Protein AF-A0A3D4B915-F1 (afdb_monomer_lite)

Structure (mmCIF, N/CA/C/O backbone):
data_AF-A0A3D4B915-F1
#
_entry.id   AF-A0A3D4B915-F1
#
loop_
_atom_site.group_PDB
_atom_site.id
_atom_site.type_symbol
_atom_site.label_atom_id
_atom_site.label_alt_id
_atom_site.label_comp_id
_atom_site.label_asym_id
_atom_site.label_entity_id
_atom_site.label_seq_id
_atom_site.pdbx_PDB_ins_code
_atom_site.Cartn_x
_atom_site.Cartn_y
_atom_site.Cartn_z
_atom_site.occupancy
_atom_site.B_iso_or_equiv
_atom_site.auth_seq_id
_atom_site.auth_comp_id
_atom_site.auth_asym_id
_atom_site.auth_atom_id
_atom_site.pdbx_PDB_model_num
ATOM 1 N N . MET A 1 1 ? 5.209 19.437 12.095 1.00 36.94 1 MET A N 1
ATOM 2 C CA . MET A 1 1 ? 6.227 19.405 11.024 1.00 36.94 1 MET A CA 1
ATOM 3 C C . MET A 1 1 ? 5.796 18.267 10.121 1.00 36.94 1 MET A C 1
ATOM 5 O O . MET A 1 1 ? 5.712 17.161 10.625 1.00 36.94 1 MET A O 1
ATOM 9 N N . ALA A 1 2 ? 5.349 18.548 8.897 1.00 44.66 2 ALA A N 1
ATOM 10 C CA . ALA A 1 2 ? 4.865 17.502 7.999 1.00 44.66 2 ALA A CA 1
ATOM 11 C C . ALA A 1 2 ? 6.077 16.742 7.451 1.00 44.66 2 ALA A C 1
ATOM 13 O O . ALA A 1 2 ? 6.901 17.326 6.743 1.00 44.66 2 ALA A O 1
ATOM 14 N N . GLU A 1 3 ? 6.225 15.478 7.835 1.00 50.22 3 GLU A N 1
ATOM 15 C CA . GLU A 1 3 ? 7.188 14.587 7.201 1.00 50.22 3 GLU A CA 1
ATOM 16 C C . GLU A 1 3 ? 6.753 14.417 5.746 1.00 50.22 3 GLU A C 1
ATOM 18 O O . GLU A 1 3 ? 5.635 14.002 5.448 1.00 50.22 3 GLU A O 1
ATOM 23 N N . THR A 1 4 ? 7.605 14.830 4.811 1.00 48.06 4 THR A N 1
ATOM 24 C CA . THR A 1 4 ? 7.331 14.621 3.390 1.00 48.06 4 THR A CA 1
ATOM 25 C C . THR A 1 4 ? 7.451 13.127 3.132 1.00 48.06 4 THR A C 1
ATOM 27 O O . THR A 1 4 ? 8.565 12.617 3.047 1.00 48.06 4 THR A O 1
ATOM 30 N N . LYS A 1 5 ? 6.321 12.417 3.045 1.00 59.47 5 LYS A N 1
ATOM 31 C CA . LYS A 1 5 ? 6.318 11.006 2.656 1.00 59.47 5 LYS A CA 1
ATOM 32 C C . LYS A 1 5 ? 6.890 10.887 1.250 1.00 59.47 5 LYS A C 1
ATOM 34 O O . LYS A 1 5 ? 6.292 11.351 0.278 1.00 59.47 5 LYS A O 1
ATOM 39 N N . ILE A 1 6 ? 8.091 10.330 1.155 1.00 68.94 6 ILE A N 1
ATOM 40 C CA . ILE A 1 6 ? 8.791 10.172 -0.114 1.00 68.94 6 ILE A CA 1
ATOM 41 C C . ILE A 1 6 ? 8.130 9.014 -0.850 1.00 68.94 6 ILE A C 1
ATOM 43 O O . ILE A 1 6 ? 8.217 7.861 -0.440 1.00 68.94 6 ILE A O 1
ATOM 47 N N . LYS A 1 7 ? 7.461 9.333 -1.955 1.00 77.31 7 LYS A N 1
ATOM 48 C CA . LYS A 1 7 ? 7.014 8.330 -2.914 1.00 77.31 7 LYS A CA 1
ATOM 49 C C . LYS A 1 7 ? 8.260 7.661 -3.523 1.00 77.31 7 LYS A C 1
ATOM 51 O O . LYS A 1 7 ? 9.090 8.394 -4.070 1.00 77.31 7 LYS A O 1
ATOM 56 N N . PRO A 1 8 ? 8.413 6.326 -3.445 1.00 82.75 8 PRO A N 1
ATOM 57 C CA . PRO A 1 8 ? 9.549 5.634 -4.035 1.00 82.75 8 PRO A CA 1
ATOM 58 C C . PRO A 1 8 ? 9.605 5.861 -5.542 1.00 82.75 8 PRO A C 1
ATOM 60 O O . PRO A 1 8 ? 8.600 6.115 -6.220 1.00 82.75 8 PRO A O 1
ATOM 63 N N . SER A 1 9 ? 10.808 5.729 -6.079 1.00 86.56 9 SER A N 1
ATOM 64 C CA . SER A 1 9 ? 11.025 5.666 -7.514 1.00 86.56 9 SER A CA 1
ATOM 65 C C . SER A 1 9 ? 10.338 4.437 -8.119 1.00 86.56 9 SER A C 1
ATOM 67 O O . SER A 1 9 ? 10.045 3.445 -7.449 1.00 86.56 9 SER A O 1
ATOM 69 N N . ARG A 1 10 ? 10.111 4.470 -9.436 1.00 84.25 10 ARG A N 1
ATOM 70 C CA . ARG A 1 10 ? 9.505 3.339 -10.156 1.00 84.25 10 ARG A CA 1
ATOM 71 C C . ARG A 1 10 ? 10.313 2.046 -10.006 1.00 84.25 10 ARG A C 1
ATOM 73 O O . ARG A 1 10 ? 9.725 0.981 -9.876 1.00 84.25 10 ARG A O 1
ATOM 80 N N . ALA A 1 11 ? 11.642 2.144 -10.001 1.00 85.56 11 ALA A N 1
ATOM 81 C CA . ALA A 1 11 ? 12.519 0.987 -9.839 1.00 85.56 11 ALA A CA 1
ATOM 82 C C . ALA A 1 11 ? 12.369 0.347 -8.448 1.00 85.56 11 ALA A C 1
ATOM 84 O O . ALA A 1 11 ? 12.279 -0.872 -8.337 1.00 85.56 11 ALA A O 1
ATOM 85 N N . GLU A 1 12 ? 12.279 1.166 -7.397 1.00 86.44 12 GLU A N 1
ATOM 86 C CA . GLU A 1 12 ? 12.052 0.687 -6.028 1.00 86.44 12 GLU A CA 1
ATOM 87 C C . GLU A 1 12 ? 10.665 0.054 -5.872 1.00 86.44 12 GLU A C 1
ATOM 89 O O . GLU A 1 12 ? 10.535 -0.970 -5.204 1.00 86.44 12 GLU A O 1
ATOM 94 N N . LEU A 1 13 ? 9.639 0.622 -6.514 1.00 86.94 13 LEU A N 1
ATOM 95 C CA . LEU A 1 13 ? 8.287 0.064 -6.516 1.00 86.94 13 LEU A CA 1
ATOM 96 C C . LEU A 1 13 ? 8.239 -1.317 -7.183 1.00 86.94 13 LEU A C 1
ATOM 98 O O . LEU A 1 13 ? 7.698 -2.252 -6.599 1.00 86.94 13 LEU A O 1
ATOM 102 N N . LEU A 1 14 ? 8.827 -1.459 -8.375 1.00 87.56 14 LEU A N 1
ATOM 103 C CA . LEU A 1 14 ? 8.889 -2.741 -9.088 1.00 87.56 14 LEU A CA 1
ATOM 104 C C . LEU A 1 14 ? 9.624 -3.806 -8.266 1.00 87.56 14 LEU A C 1
ATOM 106 O O . LEU A 1 14 ? 9.160 -4.941 -8.179 1.00 87.56 14 LEU A O 1
ATOM 110 N N . ALA A 1 15 ? 10.717 -3.425 -7.595 1.00 86.69 15 ALA A N 1
ATOM 111 C CA . ALA A 1 15 ? 11.422 -4.319 -6.684 1.00 86.69 15 ALA A CA 1
ATOM 112 C C . ALA A 1 15 ? 10.516 -4.799 -5.532 1.00 86.69 15 ALA A C 1
ATOM 114 O O . ALA A 1 15 ? 10.451 -5.997 -5.277 1.00 86.69 15 ALA A O 1
ATOM 115 N N . HIS A 1 16 ? 9.752 -3.907 -4.888 1.00 86.12 16 HIS A N 1
ATOM 116 C CA . HIS A 1 16 ? 8.823 -4.291 -3.812 1.00 86.12 16 HIS A CA 1
ATOM 117 C C . HIS A 1 16 ? 7.689 -5.206 -4.290 1.00 86.12 16 HIS A C 1
ATOM 119 O O . HIS A 1 16 ? 7.332 -6.168 -3.606 1.00 86.12 16 HIS A O 1
ATOM 125 N N . ILE A 1 17 ? 7.117 -4.922 -5.463 1.00 87.62 17 ILE A N 1
ATOM 126 C CA . ILE A 1 17 ? 6.053 -5.752 -6.041 1.00 87.62 17 ILE A CA 1
ATOM 127 C C . ILE A 1 17 ? 6.588 -7.164 -6.297 1.00 87.62 17 ILE A C 1
ATOM 129 O O . ILE A 1 17 ? 5.938 -8.132 -5.917 1.00 87.62 17 ILE A O 1
ATOM 133 N N . ARG A 1 18 ? 7.799 -7.290 -6.848 1.00 86.50 18 ARG A N 1
ATOM 134 C CA . ARG A 1 18 ? 8.435 -8.582 -7.140 1.00 86.50 18 ARG A CA 1
ATOM 135 C C . ARG A 1 18 ? 8.699 -9.438 -5.898 1.00 86.50 18 ARG A C 1
ATOM 137 O O . ARG A 1 18 ? 8.544 -10.654 -5.956 1.00 86.50 18 ARG A O 1
ATOM 144 N N . GLU A 1 19 ? 9.069 -8.815 -4.782 1.00 85.25 19 GLU A N 1
ATOM 145 C CA . GLU A 1 19 ? 9.280 -9.514 -3.503 1.00 85.25 19 GLU A CA 1
ATOM 146 C C . GLU A 1 19 ? 7.963 -9.953 -2.840 1.00 85.25 19 GLU A C 1
ATOM 148 O O . GLU A 1 19 ? 7.945 -10.800 -1.943 1.00 85.25 19 GLU A O 1
ATOM 153 N N . THR A 1 20 ? 6.829 -9.406 -3.280 1.00 85.31 20 THR A N 1
ATOM 154 C CA . THR A 1 20 ? 5.523 -9.799 -2.760 1.00 85.31 20 THR A CA 1
ATOM 155 C C . THR A 1 20 ? 5.122 -11.145 -3.356 1.00 85.31 20 THR A C 1
ATOM 157 O O . THR A 1 20 ? 4.988 -11.293 -4.569 1.00 85.31 20 THR A O 1
ATOM 160 N N . TYR A 1 21 ? 4.852 -12.131 -2.494 1.00 85.44 21 TYR A N 1
ATOM 161 C CA . TYR A 1 21 ? 4.525 -13.509 -2.896 1.00 85.44 21 TYR A CA 1
ATOM 1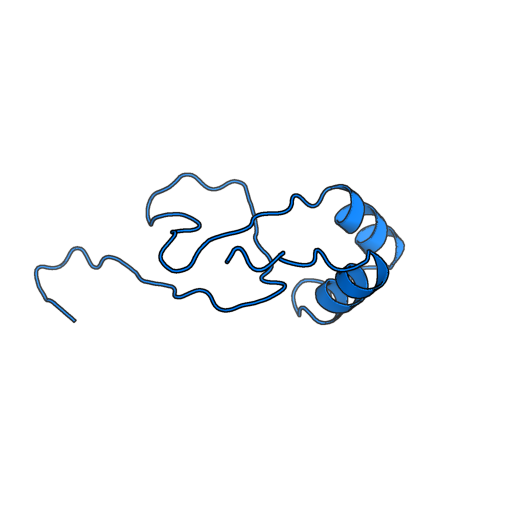62 C C . TYR A 1 21 ? 3.430 -13.609 -3.971 1.00 85.44 21 TYR A C 1
ATOM 164 O O . TYR A 1 21 ? 3.474 -14.509 -4.805 1.00 85.44 21 TYR A O 1
ATOM 172 N N . LEU A 1 22 ? 2.462 -12.687 -3.958 1.00 85.25 22 LEU A N 1
ATOM 173 C CA . LEU A 1 22 ? 1.360 -12.639 -4.918 1.00 85.25 22 LEU A CA 1
ATOM 174 C C . LEU A 1 22 ? 1.824 -1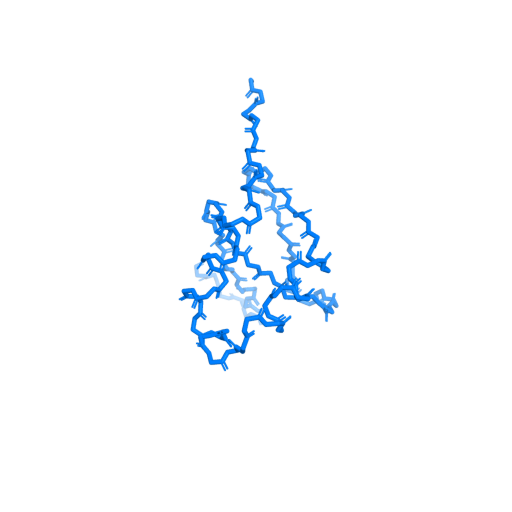2.412 -6.369 1.00 85.25 22 LEU A C 1
ATOM 176 O O . LEU A 1 22 ? 1.145 -12.855 -7.290 1.00 85.25 22 LEU A O 1
ATOM 180 N N . PHE A 1 23 ? 2.966 -11.750 -6.571 1.00 85.88 23 PHE A N 1
ATOM 181 C CA . PHE A 1 23 ? 3.434 -11.288 -7.882 1.00 85.88 23 PHE A CA 1
ATOM 182 C C . PHE A 1 23 ? 4.763 -11.917 -8.324 1.00 85.88 23 PHE A C 1
ATOM 184 O O . PHE A 1 23 ? 5.276 -11.580 -9.386 1.00 85.88 23 PHE A O 1
ATOM 191 N N . LYS A 1 24 ? 5.314 -12.850 -7.540 1.00 82.56 24 LYS A N 1
ATOM 192 C CA . LYS A 1 24 ? 6.635 -13.460 -7.778 1.00 82.56 24 LYS A CA 1
ATOM 193 C C . LYS A 1 24 ? 6.781 -14.168 -9.138 1.00 82.56 24 LY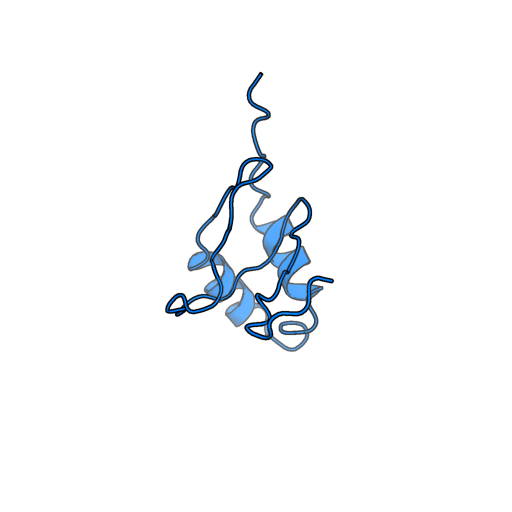S A C 1
ATOM 195 O O . LYS A 1 24 ? 7.894 -14.295 -9.635 1.00 82.56 24 LYS A O 1
ATOM 200 N N . ASP A 1 25 ? 5.667 -14.650 -9.694 1.00 87.38 25 ASP A N 1
ATOM 201 C CA . ASP A 1 25 ? 5.611 -15.439 -10.933 1.00 87.38 25 ASP A CA 1
ATOM 202 C C . ASP A 1 25 ? 5.103 -14.606 -12.129 1.00 87.38 25 ASP A C 1
ATOM 204 O O . ASP A 1 25 ? 4.788 -15.166 -13.177 1.00 87.38 25 ASP A O 1
ATOM 208 N N . LEU A 1 26 ? 4.968 -13.282 -11.973 1.00 88.06 26 LEU A N 1
ATOM 209 C CA . LEU A 1 26 ? 4.585 -12.394 -13.070 1.00 88.06 26 LEU A CA 1
ATOM 210 C C . LEU A 1 26 ? 5.797 -12.025 -13.928 1.00 88.06 26 LEU A C 1
ATOM 212 O O . LEU A 1 26 ? 6.864 -11.691 -13.410 1.00 88.06 26 LEU A O 1
ATOM 216 N N . ASP A 1 27 ? 5.595 -12.039 -15.244 1.00 89.94 27 ASP A N 1
ATOM 217 C CA . ASP A 1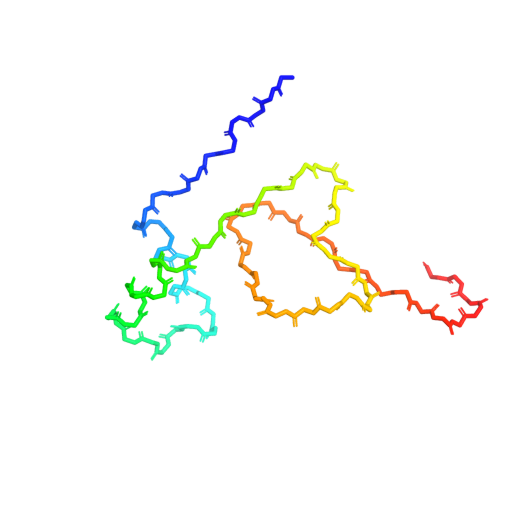 27 ? 6.588 -11.577 -16.210 1.00 89.94 27 ASP A CA 1
ATOM 218 C C . ASP A 1 27 ? 6.808 -10.058 -16.105 1.00 89.94 27 ASP A C 1
ATOM 220 O O . ASP A 1 27 ? 5.917 -9.303 -15.707 1.00 89.94 27 ASP A O 1
ATOM 224 N N . GLU A 1 28 ? 7.997 -9.603 -16.509 1.00 85.06 28 GLU A N 1
ATOM 225 C CA . GLU A 1 28 ? 8.423 -8.201 -16.379 1.00 85.06 28 GLU A CA 1
ATOM 226 C C . GLU A 1 28 ? 7.466 -7.227 -17.086 1.00 85.06 28 GLU A C 1
ATOM 228 O O . GLU A 1 28 ? 7.119 -6.196 -16.519 1.00 85.06 28 GLU A O 1
ATOM 233 N N . ASP A 1 29 ? 6.960 -7.585 -18.270 1.00 89.56 29 ASP A N 1
ATOM 234 C CA . ASP A 1 29 ? 6.014 -6.748 -19.020 1.00 89.56 29 ASP A CA 1
ATOM 235 C C . ASP A 1 29 ? 4.705 -6.526 -18.237 1.00 89.56 29 ASP A C 1
ATOM 237 O O . ASP A 1 29 ? 4.151 -5.425 -18.220 1.00 89.56 29 ASP A O 1
ATOM 241 N N . VAL A 1 30 ? 4.233 -7.555 -17.521 1.00 89.75 30 VAL A N 1
ATOM 242 C CA . VAL A 1 30 ? 3.017 -7.477 -16.696 1.00 89.75 30 VAL A CA 1
ATOM 243 C C . VAL A 1 30 ? 3.259 -6.619 -15.456 1.00 89.75 30 VAL A C 1
ATOM 245 O O . VAL A 1 30 ? 2.387 -5.846 -15.060 1.00 89.75 30 VAL A O 1
ATOM 248 N N . LEU A 1 31 ? 4.441 -6.727 -14.846 1.00 87.19 31 LEU A N 1
ATOM 249 C CA . LEU A 1 31 ? 4.832 -5.884 -13.715 1.00 87.19 31 LEU A CA 1
ATOM 250 C C . LEU A 1 31 ? 4.966 -4.416 -14.127 1.00 87.19 31 LEU A C 1
ATOM 252 O O . LEU A 1 31 ? 4.512 -3.528 -13.399 1.00 87.19 31 LEU A O 1
ATOM 256 N N . GLU A 1 32 ? 5.551 -4.151 -15.297 1.00 86.12 32 GLU A N 1
ATOM 257 C CA . GLU A 1 32 ? 5.638 -2.803 -15.846 1.00 86.12 32 GLU A CA 1
ATOM 258 C C . GLU A 1 32 ? 4.252 -2.202 -16.071 1.00 86.12 32 GLU A C 1
ATOM 260 O O . GLU A 1 32 ? 4.024 -1.058 -15.671 1.00 86.12 32 GLU A O 1
ATOM 265 N N . ASP A 1 33 ? 3.332 -2.949 -16.679 1.00 89.25 33 ASP A N 1
ATOM 266 C CA . ASP A 1 33 ? 1.962 -2.491 -16.905 1.00 89.25 33 ASP A CA 1
ATOM 267 C C . ASP A 1 33 ? 1.218 -2.255 -15.591 1.00 89.25 33 ASP A C 1
ATOM 269 O O . ASP A 1 33 ? 0.676 -1.167 -15.390 1.00 89.25 33 ASP A O 1
ATOM 273 N N . LEU A 1 34 ? 1.309 -3.188 -14.638 1.00 86.62 34 LEU A N 1
ATOM 274 C CA . LEU A 1 34 ? 0.738 -3.014 -13.303 1.00 86.62 34 LEU A CA 1
ATOM 275 C C . LEU A 1 34 ? 1.256 -1.730 -12.644 1.00 86.62 34 LEU A C 1
ATOM 277 O O . LEU A 1 34 ? 0.470 -0.962 -12.098 1.00 86.62 34 LEU A O 1
ATOM 281 N N . SER A 1 35 ? 2.562 -1.454 -12.734 1.00 85.19 35 SER A N 1
ATOM 282 C CA . SER A 1 35 ? 3.171 -0.270 -12.114 1.00 85.19 35 SER A CA 1
ATOM 283 C C . SER A 1 35 ? 2.632 1.066 -12.643 1.00 85.19 35 SER A C 1
ATOM 285 O O . SER A 1 35 ? 2.747 2.081 -11.950 1.00 85.19 35 SER A O 1
ATOM 287 N N . LYS A 1 36 ? 2.050 1.083 -13.852 1.00 86.12 36 LYS A N 1
ATOM 288 C CA . LYS A 1 36 ? 1.481 2.284 -14.485 1.00 86.12 36 LYS A CA 1
ATOM 289 C C . LYS A 1 36 ? 0.100 2.631 -13.926 1.00 86.12 36 LYS A C 1
ATOM 291 O O . LYS A 1 36 ? -0.219 3.815 -13.850 1.00 86.12 36 LYS A O 1
ATOM 296 N N . ASP A 1 37 ? -0.659 1.631 -13.484 1.00 86.88 37 ASP A N 1
ATOM 297 C CA . ASP A 1 37 ? -2.047 1.785 -13.029 1.00 86.88 37 ASP A CA 1
ATOM 298 C C . ASP A 1 37 ? -2.180 1.939 -11.499 1.00 86.88 37 ASP A C 1
ATOM 300 O O . ASP A 1 37 ? -3.282 2.062 -10.961 1.00 86.88 37 ASP A O 1
ATOM 304 N N . LEU A 1 38 ? -1.060 1.975 -10.768 1.00 86.38 38 LEU A N 1
ATOM 305 C CA . LEU A 1 38 ? -1.066 2.118 -9.311 1.00 86.38 38 LEU A CA 1
ATOM 306 C C . LEU A 1 38 ? -1.359 3.552 -8.856 1.00 86.38 38 LEU A C 1
ATOM 308 O O . LEU A 1 38 ? -0.703 4.521 -9.250 1.00 86.38 38 LEU A O 1
ATOM 312 N N . SER A 1 39 ? -2.290 3.663 -7.910 1.00 88.19 39 SER A N 1
ATOM 313 C CA . SER A 1 39 ? -2.623 4.911 -7.224 1.00 88.19 39 SER A CA 1
ATOM 314 C C . SER A 1 39 ? -1.984 4.967 -5.837 1.00 88.19 39 SER A C 1
ATOM 316 O O . SER A 1 39 ? -1.950 3.976 -5.112 1.00 88.19 39 SER A O 1
ATOM 318 N N . TRP A 1 40 ? -1.472 6.142 -5.460 1.00 87.88 40 TRP A N 1
ATOM 319 C CA . TRP A 1 40 ? -0.820 6.347 -4.165 1.00 87.88 40 TRP A CA 1
ATOM 320 C C . TRP A 1 40 ? -1.832 6.753 -3.107 1.00 87.88 40 TRP A C 1
ATOM 322 O O . TRP A 1 40 ? -2.570 7.717 -3.298 1.00 87.88 40 TRP A O 1
ATOM 332 N N . VAL A 1 41 ? -1.797 6.060 -1.972 1.00 90.62 41 VAL A N 1
ATOM 333 C CA . VAL A 1 41 ? -2.578 6.400 -0.783 1.00 90.62 41 VAL A CA 1
ATOM 334 C C . VAL A 1 41 ? -1.613 6.698 0.356 1.00 90.62 41 VAL A C 1
ATOM 336 O O . VAL A 1 41 ? -0.703 5.918 0.629 1.00 90.62 41 VAL A O 1
ATOM 339 N N . SER A 1 42 ? -1.800 7.845 1.005 1.00 91.62 42 SER A N 1
ATOM 340 C CA . SER A 1 42 ? -1.056 8.236 2.199 1.00 91.62 42 SER A CA 1
ATOM 341 C C . SER A 1 42 ? -2.031 8.400 3.350 1.00 91.62 42 SER A C 1
ATOM 343 O O . SER A 1 42 ? -3.036 9.082 3.191 1.00 91.62 42 SER A O 1
ATOM 345 N N . LEU A 1 43 ? -1.699 7.794 4.488 1.00 92.50 43 LEU A N 1
ATOM 346 C CA . LEU A 1 43 ? -2.471 7.872 5.725 1.00 92.50 43 LEU A CA 1
ATOM 347 C C . LEU A 1 43 ? -1.638 8.507 6.832 1.00 92.50 43 LEU A C 1
ATOM 349 O O . LEU A 1 43 ? -0.488 8.114 7.039 1.00 92.50 43 LEU A O 1
ATOM 353 N N . GLU A 1 44 ? -2.202 9.452 7.558 1.00 92.38 44 GLU A N 1
ATOM 354 C CA . GLU A 1 44 ? -1.630 9.954 8.803 1.00 92.38 44 GLU A CA 1
ATOM 355 C C . GLU A 1 44 ? -1.829 8.941 9.949 1.00 92.38 44 GLU A C 1
ATOM 357 O O . GLU A 1 44 ? -2.716 8.080 9.889 1.00 92.38 44 GLU A O 1
ATOM 362 N N . PRO A 1 45 ? -1.014 8.999 11.021 1.00 91.56 45 PRO A N 1
ATOM 363 C CA . PRO A 1 45 ? -1.206 8.139 12.182 1.00 91.56 45 PRO A CA 1
ATOM 364 C C . PRO A 1 45 ? -2.629 8.243 12.746 1.00 91.56 45 PRO A C 1
ATOM 366 O O . PRO A 1 45 ? -3.080 9.318 13.138 1.00 91.56 45 PRO A O 1
ATOM 369 N N . GLY A 1 46 ? -3.317 7.102 12.826 1.00 91.69 46 GLY A N 1
ATOM 370 C CA . GLY A 1 46 ? -4.695 7.012 13.316 1.00 91.69 46 GLY A CA 1
ATOM 371 C C . GLY A 1 46 ? -5.775 7.105 12.233 1.00 91.69 46 GLY A C 1
ATOM 372 O O . GLY A 1 46 ? -6.944 6.921 12.562 1.00 91.69 46 GLY A O 1
ATOM 373 N N . GLU A 1 47 ? -5.420 7.344 10.967 1.00 95.00 47 GLU A N 1
ATOM 374 C CA . GLU A 1 47 ? -6.374 7.254 9.859 1.00 95.00 47 GLU A CA 1
ATOM 375 C C . GLU A 1 47 ? -6.650 5.797 9.463 1.00 95.00 47 GLU A C 1
ATOM 377 O O . GLU A 1 47 ? -5.753 4.950 9.430 1.00 95.00 47 GLU A O 1
ATOM 382 N N . ASN A 1 48 ? -7.910 5.513 9.129 1.00 93.31 48 ASN A N 1
ATOM 383 C CA . ASN A 1 48 ? -8.330 4.207 8.635 1.00 93.31 48 ASN A CA 1
ATOM 384 C C . ASN A 1 48 ? -8.217 4.171 7.109 1.00 93.31 48 ASN A C 1
ATOM 386 O O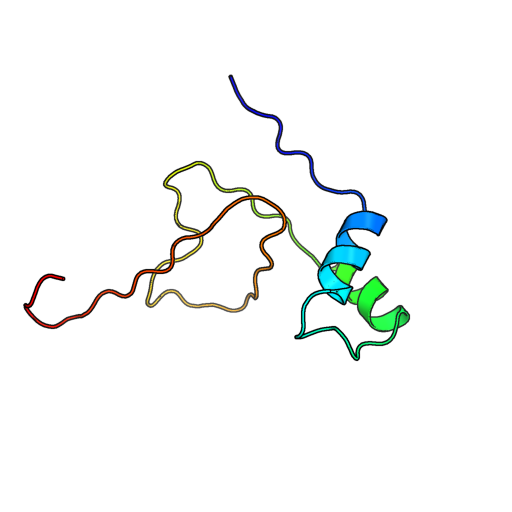 . ASN A 1 48 ? -8.742 5.054 6.434 1.00 93.31 48 ASN A O 1
ATOM 390 N N . LEU A 1 49 ? -7.590 3.121 6.566 1.00 94.00 49 LEU A N 1
ATOM 391 C CA . LEU A 1 49 ? -7.568 2.879 5.119 1.00 94.00 49 LEU A CA 1
ATOM 392 C C . LEU A 1 49 ? -8.969 2.537 4.588 1.00 94.00 49 LEU A C 1
ATOM 394 O O . LEU A 1 49 ? -9.395 3.062 3.566 1.00 94.00 49 LEU A O 1
ATOM 398 N N . PHE A 1 50 ? -9.660 1.646 5.297 1.00 93.62 50 PHE A N 1
ATOM 399 C CA . PHE A 1 50 ? -11.058 1.274 5.098 1.00 93.62 50 PHE A CA 1
ATOM 400 C C . PHE A 1 50 ? -11.601 0.667 6.397 1.00 93.62 50 PHE A C 1
ATOM 402 O O . PHE A 1 50 ? -10.833 0.260 7.276 1.00 93.62 50 PHE A O 1
ATOM 409 N N . CYS A 1 51 ? -12.922 0.593 6.513 1.00 92.88 51 CYS A N 1
ATOM 410 C CA . CYS A 1 51 ? -13.633 -0.014 7.630 1.00 92.88 51 CYS A CA 1
ATOM 411 C C . CYS A 1 51 ? -14.269 -1.353 7.223 1.00 92.88 51 CYS A C 1
ATOM 413 O O . CYS A 1 51 ? -14.571 -1.615 6.059 1.00 92.88 51 CYS A O 1
ATOM 415 N N . GLN A 1 52 ? -14.487 -2.235 8.200 1.00 91.81 52 GLN A N 1
ATOM 416 C CA . GLN A 1 52 ? -15.203 -3.489 7.965 1.00 91.81 52 GLN A CA 1
ATOM 417 C C . GLN A 1 52 ? -16.627 -3.208 7.467 1.00 91.81 52 GLN A C 1
ATOM 419 O O . GLN A 1 52 ? -17.369 -2.462 8.100 1.00 91.81 52 GLN A O 1
ATOM 424 N N . GLY A 1 53 ? -17.014 -3.864 6.371 1.00 90.88 53 GLY A N 1
ATOM 425 C CA . GLY A 1 53 ? -18.315 -3.672 5.724 1.00 90.88 53 GLY A CA 1
ATOM 426 C C . GLY A 1 53 ? -18.296 -2.655 4.582 1.00 90.88 53 GLY A C 1
ATOM 427 O O . GLY A 1 53 ? -19.264 -2.606 3.823 1.00 90.88 53 GLY A O 1
ATOM 428 N N . ASP A 1 54 ? -17.201 -1.908 4.411 1.00 93.00 54 ASP A N 1
ATOM 429 C CA . ASP A 1 54 ? -17.029 -1.030 3.258 1.00 93.00 54 ASP A CA 1
ATOM 430 C C . ASP A 1 54 ? -16.976 -1.855 1.964 1.00 93.00 54 ASP A C 1
ATOM 432 O O . ASP A 1 54 ? -16.371 -2.931 1.895 1.00 93.00 54 ASP A O 1
ATOM 436 N N . GLN A 1 55 ? -17.618 -1.341 0.914 1.00 91.56 55 GLN A N 1
ATOM 437 C CA . GLN A 1 55 ? -17.495 -1.911 -0.422 1.00 91.56 55 GLN A CA 1
ATOM 438 C C . GLN A 1 55 ? -16.059 -1.704 -0.914 1.00 91.56 55 GLN A C 1
ATOM 440 O O . GLN A 1 55 ? -15.581 -0.574 -0.944 1.00 91.56 55 GLN A O 1
ATOM 445 N N . SER A 1 56 ? -15.387 -2.785 -1.316 1.00 84.56 56 SER A N 1
ATOM 446 C CA . SER A 1 56 ? -14.016 -2.721 -1.828 1.00 84.56 56 SER A CA 1
ATOM 447 C C . SER A 1 56 ? -13.929 -3.246 -3.258 1.00 84.56 56 SER A C 1
ATOM 449 O O . SER A 1 56 ? -14.450 -4.318 -3.570 1.00 84.56 56 SER A O 1
ATOM 451 N N . ASP A 1 57 ? -13.251 -2.485 -4.113 1.00 83.75 57 ASP A N 1
ATOM 452 C CA . ASP A 1 57 ? -12.850 -2.838 -5.479 1.00 83.75 57 ASP A CA 1
ATOM 453 C C . ASP A 1 57 ? -11.319 -2.826 -5.659 1.00 83.75 57 ASP A C 1
ATOM 455 O O . ASP A 1 57 ? -10.815 -3.026 -6.764 1.00 83.75 57 ASP A O 1
ATOM 459 N N . SER A 1 58 ? -10.577 -2.602 -4.569 1.00 89.25 58 SER A N 1
ATOM 460 C CA . SER A 1 58 ? -9.164 -2.236 -4.604 1.00 89.25 58 SER A CA 1
ATOM 461 C C . SER A 1 58 ? -8.309 -3.155 -3.732 1.00 89.25 58 SER A C 1
ATOM 463 O O . SER A 1 58 ? -8.707 -3.594 -2.653 1.00 89.25 58 SER A O 1
ATOM 465 N N . THR A 1 59 ? -7.091 -3.430 -4.199 1.00 87.56 59 THR A N 1
ATOM 466 C CA . THR A 1 59 ? -6.040 -4.109 -3.426 1.00 87.56 59 THR A CA 1
ATOM 467 C C . THR A 1 59 ? -4.954 -3.107 -3.070 1.00 87.56 59 THR A C 1
ATOM 469 O O . THR A 1 59 ? -4.553 -2.305 -3.911 1.00 87.56 59 THR A O 1
ATOM 472 N N . TYR A 1 60 ? -4.452 -3.172 -1.838 1.00 89.25 60 TYR A N 1
ATOM 473 C CA . TYR A 1 60 ? -3.444 -2.244 -1.337 1.00 89.25 60 TYR A CA 1
ATOM 474 C C . TYR A 1 60 ? -2.134 -2.965 -1.036 1.00 89.25 60 TYR A C 1
ATOM 476 O O . TYR A 1 60 ? -2.129 -4.053 -0.460 1.00 89.25 60 TYR A O 1
ATOM 484 N N . LEU A 1 61 ? -1.024 -2.321 -1.391 1.00 87.44 61 LEU A N 1
ATOM 485 C CA . LEU A 1 61 ? 0.326 -2.730 -1.024 1.00 87.44 61 LEU A CA 1
ATOM 486 C C . LEU A 1 61 ? 0.905 -1.685 -0.069 1.00 87.44 61 LEU A C 1
ATOM 488 O O . LEU A 1 61 ? 0.940 -0.497 -0.393 1.00 87.44 61 LEU A O 1
ATOM 492 N N . VAL A 1 62 ? 1.355 -2.118 1.109 1.00 89.44 62 VAL A N 1
ATOM 493 C CA . VAL A 1 62 ? 2.035 -1.230 2.059 1.00 89.44 62 VAL A CA 1
ATOM 494 C C . VAL A 1 62 ? 3.489 -1.091 1.627 1.00 89.44 62 VAL A C 1
ATOM 496 O O . VAL A 1 62 ? 4.239 -2.061 1.645 1.00 89.44 62 VAL A O 1
ATOM 499 N N . ILE A 1 63 ? 3.859 0.120 1.219 1.00 86.50 63 ILE A N 1
ATOM 500 C CA . ILE A 1 63 ? 5.216 0.458 0.773 1.00 86.50 63 ILE A CA 1
ATOM 501 C C . ILE A 1 63 ? 6.084 0.924 1.944 1.00 86.50 63 ILE A C 1
ATOM 503 O O . ILE A 1 63 ? 7.254 0.569 2.022 1.00 86.50 63 ILE A O 1
ATOM 507 N N . ASP A 1 64 ? 5.510 1.715 2.850 1.00 86.12 64 ASP A N 1
ATOM 508 C CA . ASP A 1 64 ? 6.185 2.227 4.039 1.00 86.12 64 ASP A CA 1
ATOM 509 C C . ASP A 1 64 ? 5.183 2.390 5.191 1.00 86.12 64 ASP A C 1
ATOM 511 O O . ASP A 1 64 ? 4.034 2.797 4.984 1.00 86.12 64 ASP A O 1
ATOM 515 N N . GLY A 1 65 ? 5.627 2.059 6.404 1.00 90.00 65 GLY A N 1
ATOM 516 C CA . GLY A 1 65 ? 4.813 2.073 7.617 1.00 90.00 65 GLY A CA 1
ATOM 517 C C . GLY A 1 65 ? 4.139 0.739 7.958 1.00 90.00 65 GLY A C 1
ATOM 518 O O . GLY A 1 65 ? 4.488 -0.328 7.456 1.00 90.00 65 GLY A O 1
ATOM 519 N N . LEU A 1 66 ? 3.186 0.799 8.890 1.00 92.00 66 LEU A N 1
ATOM 520 C CA . LEU A 1 66 ? 2.485 -0.359 9.446 1.00 92.00 66 LEU A CA 1
ATOM 521 C C . LEU A 1 66 ? 0.987 -0.067 9.501 1.00 92.00 66 LEU A C 1
ATOM 523 O O . LEU A 1 66 ? 0.576 1.004 9.947 1.00 92.00 66 LEU A O 1
ATOM 527 N N . LEU A 1 67 ? 0.175 -1.044 9.102 1.00 94.31 67 LEU A N 1
ATOM 528 C CA . LEU A 1 67 ? -1.274 -1.012 9.279 1.00 94.31 67 LEU A CA 1
ATOM 529 C C . LEU A 1 67 ? -1.688 -2.024 10.342 1.00 94.31 67 LEU A C 1
ATOM 531 O O . LEU A 1 67 ? -1.183 -3.147 10.384 1.00 94.31 67 LEU A O 1
ATOM 535 N N . LYS A 1 68 ? -2.640 -1.629 11.188 1.00 94.69 68 LYS A N 1
ATOM 536 C CA . LYS A 1 68 ? -3.298 -2.528 12.135 1.00 94.69 68 LYS A CA 1
ATOM 537 C C . LYS A 1 68 ? -4.620 -2.989 11.533 1.00 94.69 68 LYS A C 1
ATOM 539 O O . LYS A 1 68 ? -5.455 -2.164 11.182 1.00 94.69 68 LYS A O 1
ATOM 544 N N . VAL A 1 69 ? -4.820 -4.301 11.470 1.00 94.06 69 VAL A N 1
ATOM 545 C CA . VAL A 1 69 ? -6.111 -4.896 11.109 1.00 94.06 69 VAL A CA 1
ATOM 546 C C . VAL A 1 69 ? -6.885 -5.178 12.392 1.00 94.06 69 VAL A C 1
ATOM 548 O O . VAL A 1 69 ? -6.347 -5.778 13.324 1.00 94.06 69 VAL A O 1
ATOM 551 N N . ALA A 1 70 ? -8.137 -4.735 12.447 1.00 91.62 70 ALA A N 1
ATOM 552 C CA . ALA A 1 70 ? -9.069 -5.028 13.527 1.00 91.62 70 ALA A CA 1
ATOM 553 C C . ALA A 1 70 ? -10.392 -5.510 12.929 1.00 91.62 70 ALA A C 1
ATOM 555 O O . ALA A 1 70 ? -10.798 -5.050 11.862 1.00 91.62 70 ALA A O 1
ATOM 556 N N . VAL A 1 71 ? -11.046 -6.444 13.614 1.00 90.62 71 VAL A N 1
ATOM 557 C CA . VAL A 1 71 ? -12.359 -6.968 13.234 1.00 90.62 71 VAL A CA 1
ATOM 558 C C . VAL A 1 71 ? -13.318 -6.616 14.360 1.00 90.62 71 VAL A C 1
ATOM 560 O O . VAL A 1 71 ? -13.053 -6.952 15.513 1.00 90.62 71 VAL A O 1
ATOM 563 N N . ASN A 1 72 ? -14.414 -5.942 14.027 1.00 86.19 72 ASN A N 1
ATOM 564 C CA . ASN A 1 72 ? -15.519 -5.754 14.950 1.00 86.19 72 ASN A CA 1
ATOM 565 C C . ASN A 1 72 ? -16.240 -7.093 15.082 1.00 86.19 72 ASN A C 1
ATOM 567 O O . ASN A 1 72 ? -16.845 -7.591 14.127 1.00 86.19 72 ASN A O 1
ATOM 571 N N . VAL A 1 73 ? -16.125 -7.694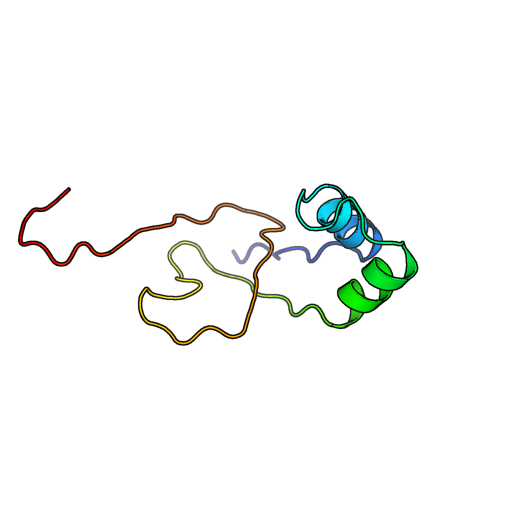 16.260 1.00 83.38 73 VAL A N 1
ATOM 572 C CA . VAL A 1 73 ? -16.881 -8.889 16.617 1.00 83.38 73 VAL A CA 1
ATOM 573 C C . VAL A 1 73 ? -18.197 -8.398 17.202 1.00 83.38 73 VAL A C 1
ATOM 575 O O . VAL A 1 73 ? -18.213 -7.802 18.273 1.00 83.38 73 VAL A O 1
ATOM 578 N N . ASP A 1 74 ? -19.289 -8.598 16.468 1.00 70.06 74 ASP A N 1
ATOM 579 C CA . ASP A 1 74 ? -20.644 -8.302 16.942 1.00 70.06 74 ASP A CA 1
ATOM 580 C C . ASP A 1 74 ? -21.112 -9.469 17.822 1.00 70.06 74 ASP A C 1
ATOM 582 O O . ASP A 1 74 ? -21.974 -10.273 17.479 1.00 70.06 74 ASP A O 1
ATOM 586 N N . ASP A 1 75 ? -20.419 -9.638 18.933 1.00 57.06 75 ASP A N 1
ATOM 587 C CA . ASP A 1 75 ? -20.838 -10.469 20.044 1.00 57.06 75 ASP A CA 1
ATOM 588 C C . ASP A 1 75 ? -20.550 -9.616 21.271 1.00 57.06 75 ASP A C 1
ATOM 590 O O . ASP A 1 75 ? -19.519 -8.953 21.304 1.00 57.06 75 ASP A O 1
ATOM 594 N N . GLY A 1 76 ? -21.451 -9.549 22.248 1.00 57.78 76 GLY A N 1
ATOM 595 C CA . GLY A 1 76 ? -21.366 -8.630 23.397 1.00 57.78 76 GLY A CA 1
ATOM 596 C C . GLY A 1 76 ? -20.196 -8.883 24.366 1.00 57.78 76 GLY A C 1
ATOM 597 O O . GLY A 1 76 ? -20.348 -8.679 25.567 1.00 57.78 76 GLY A O 1
ATOM 598 N N . SER A 1 77 ? -19.058 -9.356 23.867 1.00 54.72 77 SER A N 1
ATOM 599 C CA . SER A 1 77 ? -17.833 -9.697 24.562 1.00 54.72 77 SER A CA 1
ATOM 600 C C . SER A 1 77 ? -16.704 -8.809 24.034 1.00 54.72 77 SER A C 1
ATOM 602 O O . SER A 1 77 ? -16.285 -8.928 22.884 1.00 54.72 77 SER A O 1
ATOM 604 N N . GLU A 1 78 ? -16.209 -7.918 24.889 1.00 43.41 78 GLU A N 1
ATOM 605 C CA . GLU A 1 78 ? -14.973 -7.170 24.652 1.00 43.41 78 GLU A CA 1
ATOM 606 C C . GLU A 1 78 ? -13.771 -8.137 24.604 1.00 43.41 78 GLU A C 1
ATOM 608 O O . GLU A 1 78 ? -13.673 -9.045 25.437 1.00 43.41 78 GLU A O 1
ATOM 613 N N . LEU A 1 79 ? -12.847 -7.926 23.657 1.00 48.50 79 LEU A N 1
ATOM 614 C CA . LEU A 1 79 ? -11.473 -8.446 23.706 1.00 48.50 79 LEU A CA 1
ATOM 615 C C . LEU A 1 79 ? -10.476 -7.288 23.728 1.00 48.50 79 LEU A C 1
ATOM 617 O O . LEU A 1 79 ? -10.623 -6.371 22.888 1.00 48.50 79 LEU A O 1
#

Sequence (79 aa):
MAETKIKPSRAELLAHIRETYLFKDLDEDVLEDLSKDLSWVSLEPGENLFCQGDQSDSTYLVIDGLLKVAVNVDDGSEL

Foldseek 3Di:
DDDPPDDDDLVLVLVQQCPPPVCVPPDPVVSVVVSVPDDDDDDDPPDDPDDPPDDDPDDDDCPDDDDDDDDDDPDPDDD

Secondary structure (DSSP, 8-state):
------PPPHHHHHHHHHHSGGGTT--HHHHHHHHHSPPP----TT--S--TT----------SS---------SS---

Radius of gyration: 16.16 Å; chains: 1; bounding box: 34×35×44 Å

pLDDT: mean 83.04, std 13.51, range [36.94, 95.0]